Protein AF-A0A6J4MT04-F1 (afdb_monomer)

Organism: NCBI:txid259945

Secondary structure (DSSP, 8-state):
-PPPP--------TT--HHHHS-GGGGGS-TTSHHHHHHHHTT--

Radius of gyration: 14.03 Å; Cα contacts (8 Å, |Δi|>4): 22; chains: 1; bounding box: 29×27×32 Å

Structure (mmCIF, N/CA/C/O backbone):
data_AF-A0A6J4MT04-F1
#
_entry.id   AF-A0A6J4MT04-F1
#
loop_
_atom_site.group_PDB
_atom_site.id
_atom_site.type_symbol
_atom_site.label_atom_id
_atom_site.label_alt_id
_atom_site.label_comp_id
_atom_site.label_asym_id
_atom_site.label_entity_id
_atom_site.label_seq_id
_atom_site.pdbx_PDB_ins_code
_atom_site.Cartn_x
_atom_site.Cartn_y
_atom_site.Cartn_z
_atom_site.occupancy
_atom_site.B_iso_or_equiv
_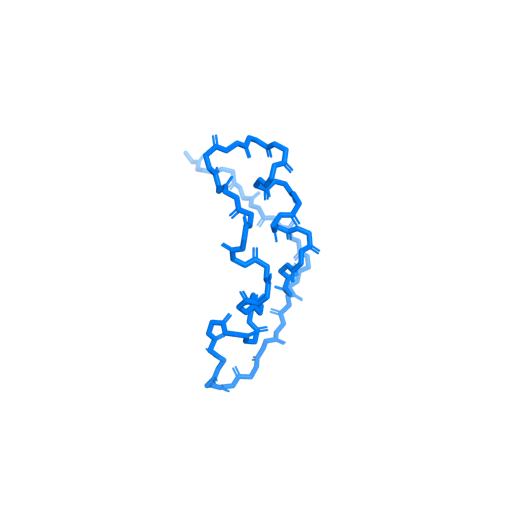atom_site.auth_seq_id
_atom_site.auth_comp_id
_atom_site.auth_asym_id
_atom_site.auth_atom_id
_atom_site.pdbx_PDB_model_num
ATOM 1 N N . MET A 1 1 ? -7.874 13.011 25.029 1.00 53.19 1 MET A N 1
ATOM 2 C CA . MET A 1 1 ? -8.853 12.592 24.003 1.00 53.19 1 MET A CA 1
ATOM 3 C C . MET A 1 1 ? -8.175 12.655 22.645 1.00 53.19 1 MET A C 1
ATOM 5 O O . MET A 1 1 ? -7.718 13.731 22.281 1.00 53.19 1 MET A O 1
ATOM 9 N N . GLY A 1 2 ? -8.023 11.524 21.952 1.00 71.50 2 GLY A N 1
ATOM 10 C CA . GLY A 1 2 ? -7.400 11.482 20.622 1.00 71.50 2 GLY A CA 1
ATOM 11 C C . GLY A 1 2 ? -8.274 12.156 19.561 1.00 71.50 2 GLY A C 1
ATOM 12 O O . GLY A 1 2 ? -9.498 12.159 19.686 1.00 71.50 2 GLY A O 1
ATOM 13 N N . LYS A 1 3 ? -7.643 12.749 18.538 1.00 85.00 3 LYS A N 1
ATOM 14 C CA . LYS A 1 3 ? -8.334 13.299 17.363 1.00 85.00 3 LYS A CA 1
ATOM 15 C C . LYS A 1 3 ? -9.154 12.192 16.695 1.00 85.00 3 LYS A C 1
ATOM 17 O O . LYS A 1 3 ? -8.617 11.126 16.408 1.00 85.00 3 LYS A O 1
ATOM 22 N N . VAL A 1 4 ? -10.431 12.462 16.436 1.00 90.81 4 VAL A N 1
ATOM 23 C CA . VAL A 1 4 ? -11.262 11.612 15.577 1.00 90.81 4 VAL A CA 1
ATOM 24 C C . VAL A 1 4 ? -10.800 11.818 14.133 1.00 90.81 4 VAL A C 1
ATOM 26 O O . VAL A 1 4 ? -10.716 12.960 13.683 1.00 90.81 4 VAL A O 1
ATOM 29 N N . ILE A 1 5 ? -10.474 10.731 13.432 1.00 91.75 5 ILE A N 1
ATOM 30 C CA . ILE A 1 5 ? -10.140 10.735 12.002 1.00 91.75 5 ILE A CA 1
ATOM 31 C C . ILE A 1 5 ? -11.368 10.216 11.249 1.00 91.75 5 ILE A C 1
ATOM 33 O O . ILE A 1 5 ? -11.854 9.127 11.548 1.00 91.75 5 ILE A O 1
ATOM 37 N N . SER A 1 6 ? -11.883 10.999 10.301 1.00 95.12 6 SER A N 1
ATOM 38 C CA . SER A 1 6 ? -13.015 10.643 9.441 1.00 95.12 6 SER A CA 1
ATOM 39 C C . SER A 1 6 ? -12.608 10.729 7.969 1.00 95.12 6 SER A C 1
ATOM 41 O O . SER A 1 6 ? -11.904 11.655 7.570 1.00 95.12 6 SER A O 1
ATOM 43 N N . GLY A 1 7 ? -13.042 9.763 7.157 1.00 94.38 7 GLY A N 1
ATOM 44 C CA . GLY A 1 7 ? -12.668 9.669 5.746 1.00 94.38 7 GLY A CA 1
ATOM 45 C C . GLY A 1 7 ? -13.390 8.535 5.019 1.00 94.38 7 GLY A C 1
ATOM 46 O O . GLY A 1 7 ? -14.160 7.791 5.627 1.00 94.38 7 GLY A O 1
ATOM 47 N N . GLN A 1 8 ? -13.157 8.432 3.710 1.00 96.50 8 GLN A N 1
ATOM 48 C CA . GLN A 1 8 ? -13.626 7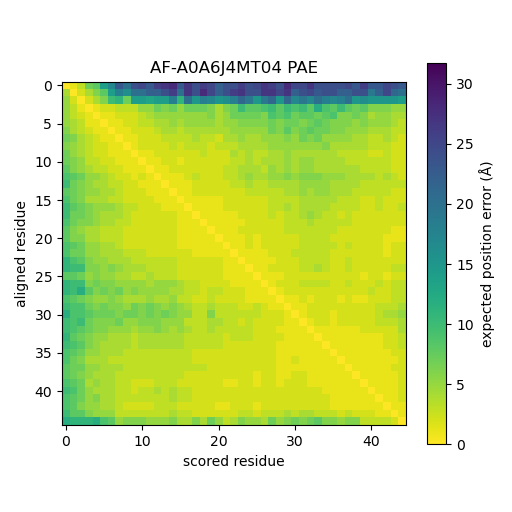.301 2.907 1.00 96.50 8 GLN A CA 1
ATOM 49 C C . GLN A 1 8 ? -12.856 6.028 3.274 1.00 96.50 8 GLN A C 1
ATOM 51 O O . GLN A 1 8 ? -11.721 6.098 3.743 1.00 96.50 8 GLN A O 1
ATOM 56 N N . ILE A 1 9 ? -13.489 4.876 3.054 1.00 95.00 9 ILE A N 1
ATOM 57 C CA . ILE A 1 9 ? -12.894 3.562 3.304 1.00 95.00 9 ILE A CA 1
ATOM 58 C C . ILE A 1 9 ? -12.713 2.797 1.993 1.00 95.00 9 ILE A C 1
ATOM 60 O O . ILE A 1 9 ? -13.527 2.932 1.077 1.00 95.00 9 ILE A O 1
ATOM 64 N N . PHE A 1 10 ? -11.682 1.960 1.948 1.00 95.00 10 PHE A N 1
ATOM 65 C CA . PHE A 1 10 ? -11.516 0.911 0.948 1.00 95.00 10 PHE A CA 1
ATOM 66 C C . PHE A 1 10 ? -11.955 -0.414 1.577 1.00 95.00 10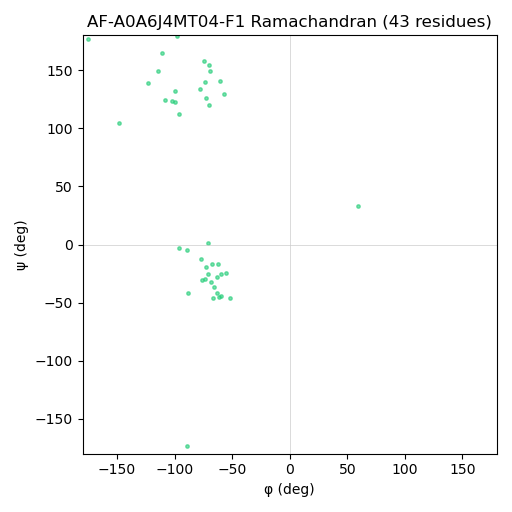 PHE A C 1
ATOM 68 O O . PHE A 1 10 ? -11.587 -0.710 2.715 1.00 95.00 10 PHE A O 1
ATOM 75 N N . VAL A 1 11 ? -12.788 -1.180 0.873 1.00 95.50 11 VAL A N 1
ATOM 76 C CA . VAL A 1 11 ? -13.263 -2.498 1.318 1.00 95.50 11 VAL A CA 1
ATOM 77 C C . VAL A 1 11 ? -12.585 -3.544 0.448 1.00 95.50 11 VAL A C 1
ATOM 79 O O . VAL A 1 11 ? -12.688 -3.475 -0.776 1.00 95.50 11 VAL A O 1
ATOM 82 N N . VAL A 1 12 ? -11.895 -4.484 1.084 1.00 95.56 12 VAL A N 1
ATOM 83 C CA . VAL A 1 12 ? -11.22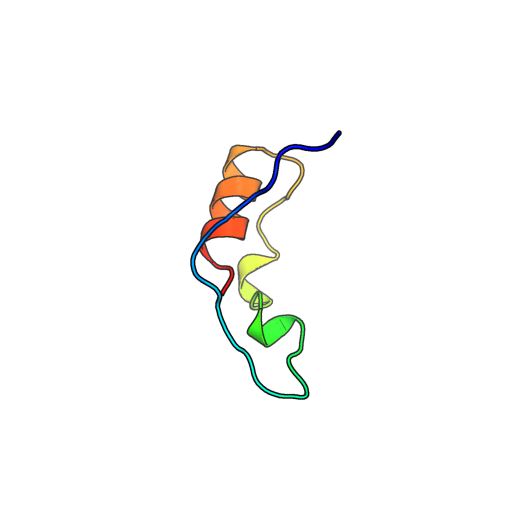0 -5.611 0.429 1.00 95.56 12 VAL A CA 1
ATOM 84 C C . VAL A 1 12 ? -11.926 -6.923 0.776 1.00 95.56 12 VAL A C 1
ATOM 86 O O . VAL A 1 12 ? -12.755 -6.953 1.687 1.00 95.56 12 VAL A O 1
ATOM 89 N N . ASP A 1 13 ? -11.626 -7.976 0.021 1.00 96.88 13 ASP A N 1
ATOM 90 C CA . ASP A 1 13 ? -12.201 -9.315 0.203 1.00 96.88 13 ASP A CA 1
ATOM 91 C C . ASP A 1 13 ? -11.364 -10.168 1.183 1.00 96.88 13 ASP A C 1
ATOM 93 O O . ASP A 1 13 ? -10.420 -9.679 1.807 1.00 96.88 13 ASP A O 1
ATOM 97 N N . ASP A 1 14 ? -11.705 -11.446 1.327 1.00 97.31 14 ASP A N 1
ATOM 98 C CA . ASP A 1 14 ? -10.961 -12.421 2.120 1.00 97.31 14 ASP A CA 1
ATOM 99 C C . ASP A 1 14 ? -9.654 -12.872 1.435 1.00 97.31 14 ASP A C 1
ATOM 101 O O . ASP A 1 14 ? -9.514 -12.857 0.213 1.00 97.31 14 ASP A O 1
ATOM 105 N N . ASN A 1 15 ? -8.708 -13.375 2.239 1.00 96.56 15 ASN A N 1
ATOM 106 C CA . ASN A 1 15 ? -7.427 -13.952 1.793 1.00 96.56 15 ASN A CA 1
ATOM 107 C C . ASN A 1 15 ? -6.528 -12.997 0.990 1.00 96.56 15 ASN A C 1
ATOM 109 O O . ASN A 1 15 ? -5.787 -13.446 0.119 1.00 96.56 15 ASN A O 1
ATOM 113 N N . ILE A 1 16 ? -6.568 -11.702 1.308 1.00 96.94 16 ILE A N 1
ATOM 114 C CA . ILE A 1 16 ? -5.633 -10.723 0.750 1.00 96.94 16 ILE A CA 1
ATOM 115 C C . ILE A 1 16 ? -4.235 -10.96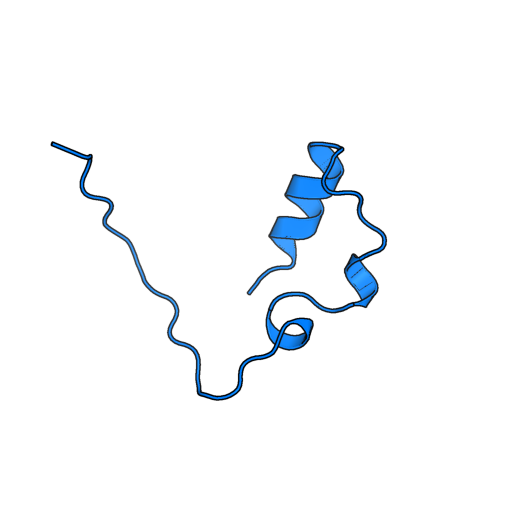4 1.315 1.00 96.94 16 ILE A C 1
ATOM 117 O O . ILE A 1 16 ? -4.028 -10.891 2.530 1.00 96.94 16 ILE A O 1
ATOM 121 N N . ASP A 1 17 ? -3.282 -11.242 0.434 1.00 96.12 17 ASP A N 1
ATOM 122 C CA . ASP A 1 17 ? -1.881 -11.438 0.787 1.00 96.12 17 ASP A CA 1
ATOM 123 C C . ASP A 1 17 ? -1.023 -10.180 0.566 1.00 96.12 17 ASP A C 1
ATOM 125 O O . ASP A 1 17 ? -1.490 -9.109 0.170 1.00 96.12 17 ASP A O 1
ATOM 129 N N . THR A 1 18 ? 0.268 -10.299 0.878 1.00 95.06 18 THR A N 1
ATOM 130 C CA . THR A 1 18 ? 1.206 -9.183 0.759 1.00 95.06 18 THR A CA 1
ATOM 131 C C .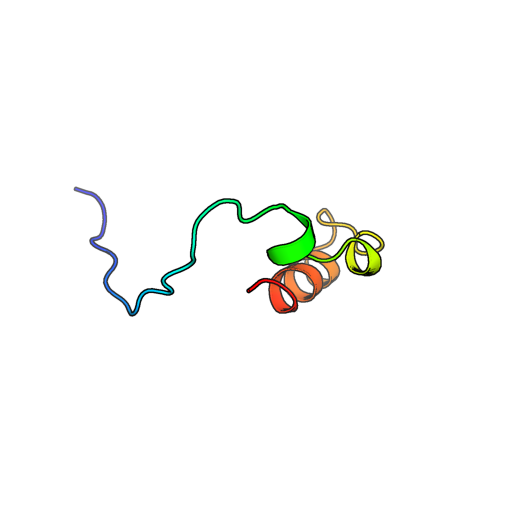 THR A 1 18 ? 1.460 -8.775 -0.682 1.00 95.06 18 THR A C 1
ATOM 133 O O . THR A 1 18 ? 1.660 -7.590 -0.909 1.00 95.06 18 THR A O 1
ATOM 136 N N . ASP A 1 19 ? 1.428 -9.701 -1.643 1.00 95.12 19 ASP A N 1
ATOM 137 C CA . ASP A 1 19 ? 1.674 -9.380 -3.052 1.00 95.12 19 ASP A CA 1
ATOM 138 C C . ASP A 1 19 ? 0.484 -8.631 -3.669 1.00 95.12 19 ASP A C 1
ATOM 140 O O . ASP A 1 19 ? 0.670 -7.774 -4.534 1.00 95.12 19 ASP A O 1
ATOM 144 N N . GLN A 1 20 ? -0.734 -8.891 -3.181 1.00 95.00 20 GLN A N 1
ATOM 145 C CA . GLN A 1 20 ? -1.934 -8.132 -3.535 1.00 95.00 20 GLN A CA 1
ATOM 146 C C . GLN A 1 20 ? -1.956 -6.720 -2.935 1.00 95.00 20 GLN A C 1
ATOM 148 O O . GLN A 1 20 ? -2.617 -5.852 -3.490 1.00 95.00 20 GLN A O 1
ATOM 153 N N . ILE A 1 21 ? -1.262 -6.466 -1.824 1.00 95.62 21 ILE A N 1
ATOM 154 C CA . ILE A 1 21 ? -1.147 -5.117 -1.238 1.00 95.62 21 ILE A CA 1
ATOM 155 C C . ILE A 1 21 ? 0.050 -4.369 -1.837 1.00 95.62 21 ILE A C 1
ATOM 157 O O . ILE A 1 21 ? -0.038 -3.175 -2.120 1.00 95.62 21 ILE A O 1
ATOM 161 N N . ILE A 1 22 ? 1.176 -5.063 -2.010 1.00 96.00 22 ILE A N 1
ATOM 162 C CA . ILE A 1 22 ? 2.439 -4.531 -2.513 1.00 96.00 22 ILE A CA 1
ATOM 163 C C . ILE A 1 22 ? 3.190 -5.625 -3.300 1.00 96.00 22 ILE A C 1
ATOM 165 O O . ILE A 1 22 ? 3.799 -6.518 -2.710 1.00 96.00 22 ILE A O 1
ATOM 169 N N . PRO A 1 23 ? 3.204 -5.564 -4.641 1.00 96.00 23 PRO A N 1
ATOM 170 C CA . PRO A 1 23 ? 3.890 -6.568 -5.449 1.00 96.00 23 PRO A CA 1
ATOM 171 C C . PRO A 1 23 ? 5.400 -6.645 -5.172 1.00 96.00 23 PRO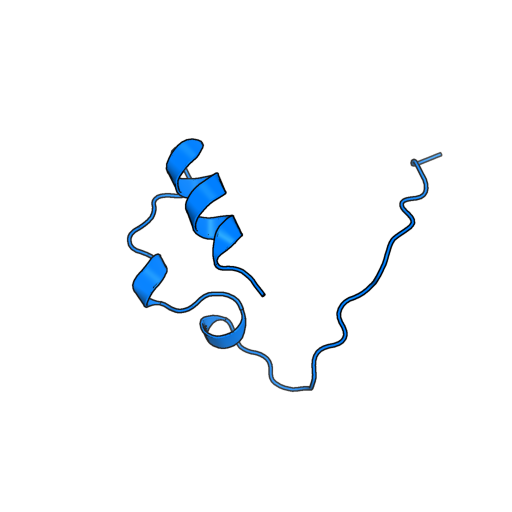 A C 1
ATOM 173 O O . PRO A 1 23 ? 6.081 -5.620 -5.058 1.00 96.00 23 PRO A O 1
ATOM 176 N N . ALA A 1 24 ? 5.952 -7.863 -5.160 1.00 95.50 24 ALA A N 1
ATOM 177 C CA . ALA A 1 24 ? 7.373 -8.112 -4.901 1.00 95.50 24 ALA A CA 1
ATOM 178 C C . ALA A 1 24 ? 8.354 -7.347 -5.822 1.00 95.50 24 ALA A C 1
ATOM 180 O O . ALA A 1 24 ? 9.494 -7.085 -5.432 1.00 95.50 24 ALA A O 1
ATOM 181 N N . GLU A 1 25 ? 7.932 -6.952 -7.029 1.00 94.38 25 GLU A N 1
ATOM 182 C CA . GLU A 1 25 ? 8.749 -6.157 -7.962 1.00 94.38 25 GLU A CA 1
ATOM 183 C C . GLU A 1 25 ? 9.179 -4.792 -7.389 1.00 94.38 25 GLU A C 1
ATOM 185 O O . GLU A 1 25 ? 10.239 -4.269 -7.749 1.00 94.38 25 GLU A O 1
ATOM 190 N N . TYR A 1 26 ? 8.419 -4.246 -6.433 1.00 95.12 26 TYR A N 1
ATOM 191 C CA . TYR A 1 26 ? 8.713 -2.963 -5.789 1.00 95.12 26 TYR A CA 1
ATOM 192 C C . TYR A 1 26 ? 9.613 -3.080 -4.553 1.00 95.12 26 TYR A C 1
ATOM 194 O O . TYR A 1 26 ? 10.071 -2.062 -4.035 1.00 95.12 26 TYR A O 1
ATOM 202 N N . LEU A 1 27 ? 9.964 -4.295 -4.116 1.00 93.06 27 LEU A N 1
ATOM 203 C CA . LEU A 1 27 ? 10.831 -4.528 -2.946 1.00 93.06 27 LEU A CA 1
ATOM 204 C C . LEU A 1 27 ? 12.303 -4.152 -3.179 1.00 93.06 27 LEU A C 1
ATOM 206 O O . LEU A 1 27 ? 13.142 -4.301 -2.293 1.00 93.06 27 LEU A O 1
ATOM 210 N N . THR A 1 28 ? 12.624 -3.648 -4.370 1.00 95.44 28 THR A N 1
ATOM 211 C CA . THR A 1 28 ? 13.912 -3.010 -4.665 1.00 95.44 28 THR A CA 1
ATOM 212 C C . THR A 1 28 ? 14.045 -1.626 -4.018 1.00 95.44 28 THR A C 1
ATOM 214 O O . THR A 1 28 ? 15.167 -1.144 -3.858 1.00 95.44 28 THR A O 1
ATOM 217 N N . LEU A 1 29 ? 12.927 -0.997 -3.634 1.00 95.06 29 LEU A N 1
ATOM 218 C CA . LEU A 1 29 ? 12.892 0.289 -2.937 1.00 95.06 29 LEU A CA 1
ATOM 219 C C . LEU A 1 29 ? 13.220 0.104 -1.454 1.00 95.06 29 LEU A C 1
ATOM 221 O O . LEU A 1 29 ? 12.679 -0.775 -0.788 1.00 95.06 29 LEU A O 1
ATOM 225 N N . VAL A 1 30 ? 14.093 0.958 -0.924 1.00 94.56 30 VAL A 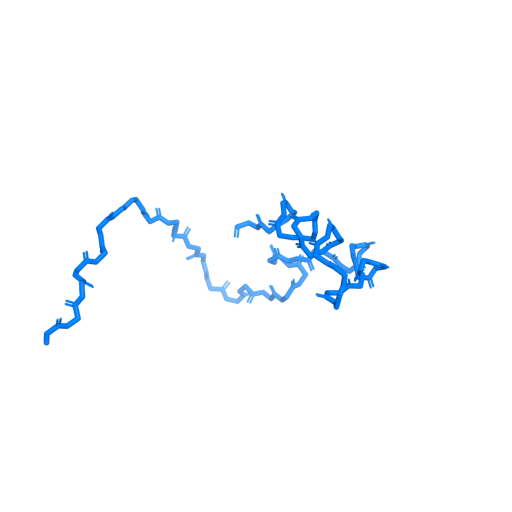N 1
ATOM 226 C CA . VAL A 1 30 ? 14.601 0.886 0.445 1.00 94.56 30 VAL A CA 1
ATOM 227 C C . VAL A 1 30 ? 13.794 1.818 1.361 1.00 94.56 30 VAL A C 1
ATOM 229 O O . VAL A 1 30 ? 13.961 3.037 1.293 1.00 94.56 30 VAL A O 1
ATOM 232 N N . PRO A 1 31 ? 13.004 1.287 2.316 1.00 92.75 31 PRO A N 1
ATOM 233 C CA . PRO A 1 31 ? 12.145 2.094 3.193 1.00 92.75 31 PRO A CA 1
ATOM 234 C C . PRO A 1 31 ? 12.887 3.078 4.109 1.00 92.75 31 PRO A C 1
ATOM 236 O O . PRO A 1 31 ? 12.277 3.978 4.675 1.00 92.75 31 PRO A O 1
ATOM 239 N N . SER A 1 32 ? 14.200 2.905 4.300 1.00 96.31 32 SER A N 1
ATOM 240 C CA . SER A 1 32 ? 15.016 3.803 5.126 1.00 96.31 32 SER A CA 1
ATOM 241 C C . SER A 1 32 ? 15.369 5.122 4.434 1.00 96.31 32 SER A C 1
ATOM 243 O O . SER A 1 32 ? 15.834 6.047 5.102 1.00 96.31 32 SER A O 1
ATOM 245 N N . LYS A 1 33 ? 15.151 5.232 3.117 1.00 97.62 33 LYS A N 1
ATOM 246 C CA . LYS A 1 33 ? 15.304 6.482 2.372 1.00 97.62 33 LYS A CA 1
ATOM 247 C C . LYS A 1 33 ? 13.924 7.117 2.174 1.00 97.62 33 LYS A C 1
ATOM 249 O O . LYS A 1 33 ? 13.073 6.472 1.563 1.00 97.62 33 LYS A O 1
ATOM 254 N N . PRO A 1 34 ? 13.698 8.363 2.629 1.00 97.19 34 PRO A N 1
ATOM 255 C CA . PRO A 1 34 ? 12.385 9.010 2.553 1.00 97.19 34 PRO A CA 1
ATOM 256 C C . PRO A 1 34 ? 11.762 8.992 1.151 1.00 97.19 34 PRO A C 1
ATOM 258 O O . PRO A 1 34 ? 10.613 8.588 1.003 1.00 97.19 34 PRO A O 1
ATOM 261 N N . ASP A 1 35 ? 12.547 9.325 0.125 1.00 97.25 35 ASP A N 1
ATOM 262 C CA . ASP A 1 35 ? 12.073 9.385 -1.263 1.00 97.25 35 ASP A CA 1
ATOM 263 C C . ASP A 1 35 ? 11.665 8.002 -1.804 1.00 97.25 35 ASP A C 1
ATOM 265 O O . ASP A 1 35 ? 10.698 7.865 -2.554 1.00 97.25 35 ASP A O 1
ATOM 269 N N . GLU A 1 36 ? 12.392 6.949 -1.420 1.00 97.62 36 GLU A N 1
ATOM 270 C CA . GLU A 1 36 ? 12.073 5.577 -1.832 1.00 97.62 36 GLU A CA 1
ATOM 271 C C . GLU A 1 36 ? 10.884 5.019 -1.042 1.00 97.62 36 GLU A C 1
ATOM 273 O O . GLU A 1 36 ? 10.104 4.249 -1.594 1.00 97.62 36 GLU A O 1
ATOM 278 N N . TYR A 1 37 ? 10.698 5.446 0.210 1.00 96.25 37 TYR A N 1
ATOM 279 C CA . TYR A 1 37 ? 9.530 5.101 1.019 1.00 96.25 37 TYR A CA 1
ATOM 280 C C . TYR A 1 37 ? 8.242 5.714 0.461 1.00 96.25 37 TYR A C 1
ATOM 282 O O . TYR A 1 37 ? 7.241 5.014 0.317 1.00 96.25 37 TYR A O 1
ATOM 290 N N . GLU A 1 38 ? 8.270 7.000 0.103 1.00 96.44 38 GLU A N 1
ATOM 291 C CA . GLU A 1 38 ? 7.135 7.669 -0.542 1.00 96.44 38 GLU A CA 1
ATOM 292 C C . GLU A 1 38 ? 6.780 6.977 -1.862 1.00 96.44 38 GLU A C 1
ATOM 294 O O . GLU A 1 38 ? 5.617 6.665 -2.126 1.00 96.44 38 GLU A O 1
ATOM 299 N N . LYS A 1 39 ? 7.804 6.645 -2.654 1.00 96.19 39 LYS A N 1
ATOM 300 C CA . LYS A 1 39 ? 7.626 5.902 -3.897 1.00 96.19 39 LYS A CA 1
ATOM 301 C C . L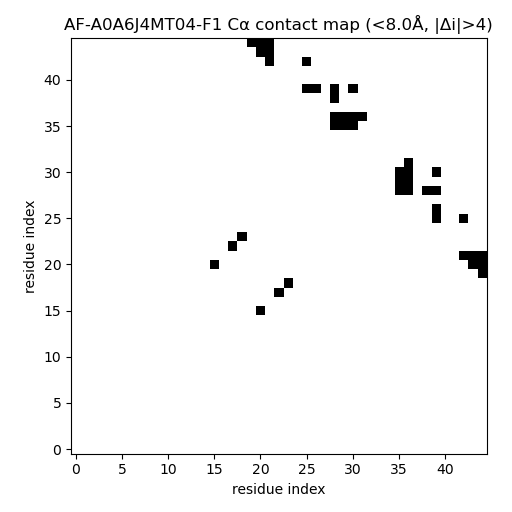YS A 1 39 ? 7.061 4.499 -3.659 1.00 96.19 39 LYS A C 1
ATOM 303 O O . LYS A 1 39 ? 6.161 4.102 -4.390 1.00 96.19 39 LYS A O 1
ATOM 308 N N . LEU A 1 40 ? 7.526 3.769 -2.645 1.00 96.25 40 LEU A N 1
ATOM 309 C CA . LEU A 1 40 ? 6.996 2.446 -2.295 1.00 96.25 40 LEU A CA 1
ATOM 310 C C . LEU A 1 40 ? 5.512 2.536 -1.912 1.00 96.25 40 LEU A C 1
ATOM 312 O O . LEU A 1 40 ? 4.703 1.761 -2.409 1.00 96.25 40 LEU A O 1
ATOM 316 N N . GLY A 1 41 ? 5.150 3.528 -1.094 1.00 93.94 41 GLY A N 1
ATOM 317 C CA . GLY A 1 41 ? 3.768 3.780 -0.685 1.00 93.94 41 GLY A CA 1
ATOM 318 C C . GLY A 1 41 ? 2.832 4.146 -1.840 1.00 93.94 41 GLY A C 1
ATOM 319 O O . GLY A 1 41 ? 1.649 3.834 -1.773 1.00 93.94 41 GLY A O 1
ATOM 320 N N . SER A 1 42 ? 3.345 4.743 -2.922 1.00 95.56 42 SER A N 1
ATOM 321 C CA . SER A 1 42 ? 2.539 5.065 -4.111 1.00 95.56 42 SER A CA 1
ATOM 322 C C . SER A 1 42 ? 2.046 3.842 -4.895 1.00 95.56 42 SER A C 1
ATOM 324 O O . SER A 1 42 ? 1.130 3.977 -5.704 1.00 95.56 42 SER A O 1
ATOM 326 N N . TYR A 1 43 ? 2.638 2.667 -4.657 1.00 95.44 43 TYR A N 1
ATOM 327 C CA . TYR A 1 43 ? 2.239 1.400 -5.278 1.00 95.44 43 TYR A CA 1
ATOM 328 C C . TYR A 1 43 ? 1.292 0.566 -4.406 1.00 95.44 43 TYR A C 1
ATOM 330 O O . TYR A 1 43 ? 0.857 -0.495 -4.848 1.00 95.44 43 TYR A O 1
ATOM 338 N N . ALA A 1 44 ? 0.988 1.018 -3.185 1.00 93.00 44 ALA A N 1
ATOM 339 C CA . ALA A 1 44 ? 0.048 0.334 -2.307 1.00 93.00 44 ALA A CA 1
ATOM 340 C C . ALA A 1 44 ? -1.399 0.526 -2.790 1.00 93.00 44 ALA A C 1
ATOM 342 O O . ALA A 1 44 ? -1.775 1.625 -3.212 1.00 93.00 44 ALA A O 1
ATOM 343 N N . MET A 1 45 ? -2.190 -0.547 -2.707 1.00 85.81 45 MET A N 1
ATOM 344 C CA . MET A 1 45 ? -3.649 -0.507 -2.880 1.00 85.81 45 MET A CA 1
ATOM 345 C C . MET A 1 45 ? -4.373 -0.001 -1.632 1.00 85.81 45 MET A C 1
ATOM 347 O O . MET A 1 45 ? -3.917 -0.306 -0.505 1.00 85.81 45 MET A O 1
#

Solvent-accessible surface area (backbone atoms only — not comparable to full-atom values): 3151 Å² total; per-residue (Å²): 134,80,85,87,86,84,80,90,82,86,87,79,77,84,89,75,51,64,56,76,41,45,49,72,86,55,68,81,48,50,72,90,39,68,73,36,30,55,56,50,57,71,62,49,114

pLDDT: mean 93.48, std 7.42, range [53.19, 97.62]

Mean predicted aligned error: 4.29 Å

Sequence (45 aa):
MGKVISGQIFVVDDNIDTDQIIPAEYLTLVPSKPDEYEKLGSYAM

Foldseek 3Di:
DDDDDDDDDDDDDPPDDPCNQFNPVLVVQDCVDPVSVVVRVVRGD

InterPro domains:
  IPR015928 Aconitase/3-isopropylmalate dehydratase, swivel [G3DSA:3.20.19.10] (1-45)
  IPR050075 3-isopropylmalate dehydratase small subunit [PTHR43345] (3-45)